Protein AF-Q9HHI6-F1 (afdb_monomer)

Radius of gyration: 22.65 Å; Cα contacts (8 Å, |Δi|>4): 141; chains: 1; bounding box: 66×73×50 Å

pLDDT: mean 82.89, std 15.68, range [44.88, 98.25]

Sequence (153 aa):
MDDLELAQGTAYSYVNRLVDAGVVDVTDDEQPRRYAAREIDLTVTTAAGDREYTITPALIDAVGRRETDADIDTYIDRHGVAGLATALTYAIARERGEVTHRLMAEDLDISPLAAEMILQALRPVVHEHYDIEEAGAGLDELDIDDGDGADDA

Structure (mmCIF, N/CA/C/O backbone):
data_AF-Q9HHI6-F1
#
_entry.id   AF-Q9HHI6-F1
#
loop_
_atom_site.group_PDB
_atom_site.id
_atom_site.type_symbol
_atom_site.label_atom_id
_atom_site.label_alt_id
_atom_site.label_comp_id
_atom_site.label_asym_id
_atom_site.label_entity_id
_atom_site.label_seq_id
_atom_site.pdbx_PDB_ins_code
_atom_site.Cartn_x
_atom_site.Cartn_y
_atom_site.Cartn_z
_atom_site.occupancy
_atom_site.B_iso_or_equiv
_atom_site.auth_seq_id
_atom_site.auth_comp_id
_atom_site.auth_asym_id
_atom_site.auth_atom_id
_atom_site.pdbx_PDB_model_num
ATOM 1 N N . MET A 1 1 ? 14.778 8.254 -20.212 1.00 59.34 1 MET A N 1
ATOM 2 C CA . MET A 1 1 ? 15.861 7.471 -19.561 1.00 59.34 1 MET A CA 1
ATOM 3 C C . MET A 1 1 ? 16.524 8.308 -18.486 1.00 59.34 1 MET A C 1
ATOM 5 O O . MET A 1 1 ? 16.771 7.766 -17.421 1.00 59.34 1 MET A O 1
ATOM 9 N N . ASP A 1 2 ? 16.754 9.600 -18.737 1.00 61.00 2 ASP A N 1
ATOM 10 C CA . ASP A 1 2 ? 17.306 10.524 -17.737 1.00 61.00 2 ASP A CA 1
ATOM 11 C C . ASP A 1 2 ? 16.384 10.730 -16.518 1.00 61.00 2 ASP A C 1
ATOM 13 O O . ASP A 1 2 ? 16.879 10.967 -15.423 1.00 61.00 2 ASP A O 1
ATOM 17 N N . ASP A 1 3 ? 15.070 10.526 -16.671 1.00 71.00 3 ASP A N 1
ATOM 18 C CA . ASP A 1 3 ? 14.089 10.667 -15.580 1.00 71.00 3 ASP A CA 1
ATOM 19 C C . ASP A 1 3 ? 14.168 9.568 -14.508 1.00 71.00 3 ASP A C 1
ATOM 21 O O . ASP A 1 3 ? 13.622 9.735 -13.426 1.00 71.00 3 ASP A O 1
ATOM 25 N N . LEU A 1 4 ? 14.815 8.429 -14.796 1.00 71.44 4 LEU A N 1
ATOM 26 C CA . LEU A 1 4 ? 14.874 7.305 -13.853 1.00 71.44 4 LEU A CA 1
ATOM 27 C C . LEU A 1 4 ? 16.003 7.430 -12.821 1.00 71.44 4 LEU A C 1
ATOM 29 O O . LEU A 1 4 ? 16.140 6.536 -11.995 1.00 71.44 4 LEU A O 1
ATOM 33 N N . GLU A 1 5 ? 16.860 8.455 -12.897 1.00 81.12 5 GLU A N 1
ATOM 34 C CA . GLU A 1 5 ? 18.076 8.571 -12.065 1.00 81.12 5 GLU A CA 1
ATOM 35 C C . GLU A 1 5 ? 18.958 7.292 -12.086 1.00 81.12 5 GLU A C 1
ATOM 37 O O . GLU A 1 5 ? 19.760 7.029 -11.190 1.00 81.12 5 GLU A O 1
ATOM 42 N N . LEU A 1 6 ? 18.837 6.476 -13.145 1.00 78.19 6 LEU A N 1
ATOM 43 C CA . LEU A 1 6 ? 19.556 5.217 -13.337 1.00 78.19 6 LEU A CA 1
ATOM 44 C C . LEU A 1 6 ? 20.608 5.358 -14.437 1.00 78.19 6 LEU A C 1
ATOM 46 O O . LEU A 1 6 ? 20.363 5.922 -15.503 1.00 78.19 6 LEU A O 1
ATOM 50 N N . ALA A 1 7 ? 21.769 4.728 -14.235 1.00 88.69 7 ALA A N 1
ATOM 51 C CA . ALA A 1 7 ? 22.734 4.559 -15.314 1.00 88.69 7 ALA A CA 1
ATOM 52 C C . ALA A 1 7 ? 22.095 3.781 -16.479 1.00 88.69 7 ALA A C 1
ATOM 54 O O . ALA A 1 7 ? 21.437 2.759 -16.274 1.00 88.69 7 ALA A O 1
ATOM 55 N N . GLN A 1 8 ? 22.342 4.221 -17.715 1.00 83.06 8 GLN A N 1
ATOM 56 C CA . GLN A 1 8 ? 21.709 3.664 -18.916 1.00 83.06 8 GLN A CA 1
ATOM 57 C C . GLN A 1 8 ? 21.853 2.134 -19.027 1.00 83.06 8 GLN A C 1
ATOM 59 O O . GLN A 1 8 ? 20.889 1.440 -19.345 1.00 83.06 8 GLN A O 1
ATOM 64 N N . GLY A 1 9 ? 23.038 1.590 -18.724 1.00 85.56 9 GLY A N 1
ATOM 65 C CA . GLY A 1 9 ? 23.272 0.141 -18.727 1.00 85.56 9 GLY A CA 1
ATOM 66 C C . GLY A 1 9 ? 22.445 -0.612 -17.676 1.00 85.56 9 GLY A C 1
ATOM 67 O O . GLY A 1 9 ? 21.969 -1.713 -17.946 1.00 85.56 9 GLY A O 1
ATOM 68 N N . THR A 1 10 ? 22.218 -0.003 -16.509 1.00 88.12 10 THR A N 1
ATOM 69 C CA . THR A 1 10 ? 21.362 -0.553 -15.447 1.00 88.12 10 THR A CA 1
ATOM 70 C C . THR A 1 10 ? 19.903 -0.566 -15.881 1.00 88.12 10 THR A C 1
ATOM 72 O O . THR A 1 10 ? 19.243 -1.593 -15.755 1.00 88.12 10 THR A O 1
ATOM 75 N N . ALA A 1 11 ? 19.422 0.530 -16.469 1.00 87.25 11 ALA A N 1
ATOM 76 C CA . ALA A 1 11 ? 18.062 0.604 -16.991 1.00 87.25 11 ALA A CA 1
ATOM 77 C C . ALA A 1 11 ? 17.815 -0.459 -18.081 1.00 87.25 11 ALA A C 1
ATOM 79 O O . ALA A 1 11 ? 16.835 -1.198 -18.007 1.00 87.25 11 ALA A O 1
ATOM 80 N N . TYR A 1 12 ? 18.749 -0.638 -19.026 1.00 87.31 12 TYR A N 1
ATOM 81 C CA . TYR A 1 12 ? 18.661 -1.721 -20.017 1.00 87.31 12 TYR A CA 1
ATOM 82 C C . TYR A 1 12 ? 18.699 -3.119 -19.387 1.00 87.31 12 TYR A C 1
ATOM 84 O O . TYR A 1 12 ? 17.984 -4.010 -19.838 1.00 87.31 12 TYR A O 1
ATOM 92 N N . SER A 1 13 ? 19.506 -3.325 -18.344 1.00 88.69 13 SER A N 1
ATOM 93 C CA . SER A 1 13 ? 19.547 -4.593 -17.607 1.00 88.69 13 SER A CA 1
ATOM 94 C C . SER A 1 13 ? 18.199 -4.911 -16.952 1.00 88.69 13 SER A C 1
ATOM 96 O O . SER A 1 13 ? 17.707 -6.033 -17.066 1.00 88.69 13 SER A O 1
ATOM 98 N N . TYR A 1 14 ? 17.560 -3.923 -16.320 1.00 89.25 14 TYR A N 1
ATOM 99 C CA . TYR A 1 14 ? 16.247 -4.094 -15.696 1.00 89.25 14 TYR A CA 1
ATOM 100 C C . TYR A 1 14 ? 15.150 -4.366 -16.722 1.00 89.25 14 TYR A C 1
ATOM 102 O O . TYR A 1 14 ? 14.390 -5.315 -16.548 1.00 89.25 14 TYR A O 1
ATOM 110 N N . VAL A 1 15 ? 15.113 -3.621 -17.829 1.00 87.69 15 VAL A N 1
ATOM 111 C CA . VAL A 1 15 ? 14.127 -3.874 -18.887 1.00 87.69 15 VAL A CA 1
ATOM 112 C C . VAL A 1 15 ? 14.346 -5.241 -19.541 1.00 87.69 15 VAL A C 1
ATOM 114 O O . VAL A 1 15 ? 13.376 -5.945 -19.795 1.00 87.69 15 VAL A O 1
ATOM 117 N N . ASN A 1 16 ? 15.589 -5.689 -19.741 1.00 87.75 16 ASN A N 1
ATOM 118 C CA . ASN A 1 16 ? 15.835 -7.039 -20.262 1.00 87.75 16 ASN A CA 1
ATOM 119 C C . ASN A 1 16 ? 15.338 -8.132 -19.304 1.00 87.75 16 ASN A C 1
ATOM 121 O O . ASN A 1 16 ? 14.793 -9.122 -19.772 1.00 87.75 16 ASN A O 1
ATOM 125 N N . ARG A 1 17 ? 15.429 -7.941 -17.979 1.00 90.25 17 ARG A N 1
ATOM 126 C CA . ARG A 1 17 ? 14.807 -8.877 -17.021 1.00 90.25 17 ARG A CA 1
ATOM 127 C C . ARG A 1 17 ? 13.288 -8.933 -17.175 1.00 90.25 17 ARG A C 1
ATOM 129 O O . ARG A 1 17 ? 12.710 -10.003 -17.026 1.00 90.25 17 ARG A O 1
ATOM 136 N N . LEU A 1 18 ? 12.648 -7.804 -17.476 1.00 87.81 18 LEU A N 1
ATOM 137 C CA . LEU A 1 18 ? 11.211 -7.752 -17.761 1.00 87.81 18 LEU A CA 1
ATOM 138 C C . LEU A 1 18 ? 10.868 -8.452 -19.089 1.00 87.81 18 LEU A C 1
ATOM 140 O O . LEU A 1 18 ? 9.850 -9.137 -19.177 1.00 87.81 18 LEU A O 1
ATOM 144 N N . VAL A 1 19 ? 11.736 -8.345 -20.097 1.00 88.44 19 VAL A N 1
ATOM 145 C CA . VAL A 1 19 ? 11.604 -9.100 -21.355 1.00 88.44 19 VAL A CA 1
ATOM 146 C C . VAL A 1 19 ? 11.748 -10.602 -21.114 1.00 88.44 19 VAL A C 1
ATOM 148 O O . VAL A 1 19 ? 10.896 -11.375 -21.546 1.00 88.44 19 VAL A O 1
ATOM 151 N N . ASP A 1 20 ? 12.767 -11.021 -20.362 1.00 89.38 20 ASP A N 1
ATOM 152 C CA . ASP A 1 20 ? 12.998 -12.428 -20.016 1.00 89.38 20 ASP A CA 1
ATOM 153 C C . ASP A 1 20 ? 11.842 -13.014 -19.187 1.00 89.38 20 ASP A C 1
ATOM 155 O O . ASP A 1 20 ? 11.483 -14.180 -19.347 1.00 89.38 20 ASP A O 1
ATOM 159 N N . ALA A 1 21 ? 11.224 -12.199 -18.326 1.00 84.19 21 ALA A N 1
ATOM 160 C CA . ALA A 1 21 ? 10.030 -12.562 -17.565 1.00 84.19 21 ALA A CA 1
ATOM 161 C C . ALA A 1 21 ? 8.744 -12.600 -18.417 1.00 84.19 21 ALA A C 1
ATOM 163 O O . ALA A 1 21 ? 7.695 -13.006 -17.922 1.00 84.19 21 ALA A O 1
ATOM 164 N N . GLY A 1 22 ? 8.803 -12.183 -19.686 1.00 82.12 22 GLY A N 1
ATOM 165 C CA . GLY A 1 22 ? 7.675 -12.190 -20.617 1.00 82.12 22 GLY A CA 1
ATOM 166 C C . GLY A 1 22 ? 6.654 -11.072 -20.399 1.00 82.12 22 GLY A C 1
ATOM 167 O O . GLY A 1 22 ? 5.604 -11.094 -21.043 1.00 82.12 22 GLY A O 1
ATOM 168 N N . VAL A 1 23 ? 6.957 -10.101 -19.533 1.00 83.25 23 VAL A N 1
ATOM 169 C CA . VAL A 1 23 ? 6.054 -8.995 -19.168 1.00 83.25 23 VAL A CA 1
ATOM 170 C C . VAL A 1 23 ? 6.232 -7.758 -20.057 1.00 83.25 23 VAL A C 1
ATOM 172 O O . VAL A 1 23 ? 5.387 -6.867 -20.067 1.00 83.25 23 VAL A O 1
ATOM 175 N N . VAL A 1 24 ? 7.316 -7.705 -20.834 1.00 87.81 24 VAL A N 1
ATOM 176 C CA . VAL A 1 24 ? 7.614 -6.645 -21.805 1.00 87.81 24 VAL A CA 1
ATOM 177 C C . VAL A 1 24 ? 8.083 -7.271 -23.118 1.00 87.81 24 VAL A C 1
ATOM 179 O O . VAL A 1 24 ? 8.849 -8.228 -23.117 1.00 87.81 24 VAL A O 1
ATOM 182 N N . ASP A 1 25 ? 7.657 -6.702 -24.240 1.00 88.88 25 ASP A N 1
ATOM 183 C CA . ASP A 1 25 ? 8.142 -7.019 -25.580 1.00 88.88 25 ASP A CA 1
ATOM 184 C C . ASP A 1 25 ? 9.105 -5.959 -26.100 1.00 88.88 25 ASP A C 1
ATOM 186 O O . ASP A 1 25 ? 8.937 -4.768 -25.844 1.00 88.88 25 ASP A O 1
ATOM 190 N N . VAL A 1 26 ? 10.082 -6.390 -26.899 1.00 90.25 26 VAL A N 1
ATOM 191 C CA . VAL A 1 26 ? 10.894 -5.489 -27.723 1.00 90.25 26 VAL A CA 1
ATOM 192 C C . VAL A 1 26 ? 10.139 -5.239 -29.023 1.00 90.25 26 VAL A C 1
ATOM 194 O O . VAL A 1 26 ? 9.906 -6.170 -29.791 1.00 90.25 26 VAL A O 1
ATOM 197 N N . THR A 1 27 ? 9.738 -3.992 -29.260 1.00 89.81 27 THR A N 1
ATOM 198 C CA . THR A 1 27 ? 9.038 -3.588 -30.490 1.00 89.81 27 THR A CA 1
ATOM 199 C C . THR A 1 27 ? 9.983 -3.027 -31.544 1.00 89.81 27 THR A C 1
ATOM 201 O O . THR A 1 27 ? 9.642 -3.035 -32.724 1.00 89.81 27 THR A O 1
ATOM 204 N N . ASP A 1 28 ? 11.158 -2.560 -31.119 1.00 87.44 28 ASP A N 1
ATOM 205 C CA . ASP A 1 28 ? 12.227 -2.068 -31.983 1.00 87.44 28 ASP A CA 1
ATOM 206 C C . ASP A 1 28 ? 13.585 -2.328 -31.315 1.00 87.44 28 ASP A C 1
ATOM 208 O O . ASP A 1 28 ? 13.840 -1.868 -30.195 1.00 87.44 28 ASP A O 1
ATOM 212 N N . ASP A 1 29 ? 14.435 -3.110 -31.973 1.00 83.62 29 ASP A N 1
ATOM 213 C CA . ASP A 1 29 ? 15.761 -3.489 -31.497 1.00 83.62 29 ASP A CA 1
ATOM 214 C C . ASP A 1 29 ? 16.887 -2.535 -31.946 1.00 83.62 29 ASP A C 1
ATOM 216 O O . ASP A 1 29 ? 18.008 -2.642 -31.422 1.00 83.62 29 ASP A O 1
ATOM 220 N N . GLU A 1 30 ? 16.598 -1.548 -32.810 1.00 86.31 30 GLU A N 1
ATOM 221 C CA . GLU A 1 30 ? 17.526 -0.457 -33.131 1.00 86.31 30 GLU A CA 1
ATOM 222 C C . GLU A 1 30 ? 17.663 0.527 -31.962 1.00 86.31 30 GLU A C 1
ATOM 224 O O . GLU A 1 30 ? 16.734 0.772 -31.197 1.00 86.31 30 GLU A O 1
ATOM 229 N N . GLN A 1 31 ? 18.858 1.099 -31.777 1.00 78.00 31 GLN A N 1
ATOM 230 C CA . GLN A 1 31 ? 19.086 2.044 -30.683 1.00 78.00 31 GLN A CA 1
ATOM 231 C C . GLN A 1 31 ? 18.555 3.446 -31.024 1.00 78.00 31 GLN A C 1
ATOM 233 O O . GLN A 1 31 ? 18.912 3.982 -32.075 1.00 78.00 31 GLN A O 1
ATOM 238 N N . PRO A 1 32 ? 17.817 4.099 -30.103 1.00 81.25 32 PRO A N 1
ATOM 239 C CA . PRO A 1 32 ? 17.380 3.598 -28.793 1.00 81.25 32 PRO A CA 1
ATOM 240 C C . PRO A 1 32 ? 16.213 2.602 -28.904 1.00 81.25 32 PRO A C 1
ATOM 242 O O . PRO A 1 32 ? 15.213 2.896 -29.557 1.00 81.25 32 PRO A O 1
ATOM 245 N N . ARG A 1 33 ? 16.333 1.458 -28.211 1.00 85.44 33 ARG A N 1
ATOM 246 C CA . ARG A 1 33 ? 15.348 0.367 -28.296 1.00 85.44 33 ARG A CA 1
ATOM 247 C C . ARG A 1 33 ? 13.980 0.812 -27.806 1.00 85.44 33 ARG A C 1
ATOM 249 O O . ARG A 1 33 ? 13.884 1.602 -26.861 1.00 85.44 33 ARG A O 1
ATOM 256 N N . ARG A 1 34 ? 12.931 0.237 -28.390 1.00 88.19 34 ARG A N 1
ATOM 257 C CA . ARG A 1 34 ? 11.547 0.450 -27.959 1.00 88.19 34 ARG A CA 1
ATOM 258 C C . ARG A 1 34 ? 10.960 -0.816 -27.370 1.00 88.19 34 ARG A C 1
ATOM 260 O O . ARG A 1 34 ? 11.218 -1.928 -27.830 1.00 88.19 34 ARG A O 1
ATOM 267 N N . TYR A 1 35 ? 10.151 -0.603 -26.342 1.00 88.25 35 TYR A N 1
ATOM 268 C CA . TYR A 1 35 ? 9.555 -1.650 -25.537 1.00 88.25 35 TYR A CA 1
ATOM 269 C C . TYR A 1 35 ? 8.052 -1.409 -25.404 1.00 88.25 35 TYR A C 1
ATOM 271 O O . TYR A 1 35 ? 7.623 -0.260 -25.297 1.00 88.25 35 TYR A O 1
ATOM 279 N N . ALA A 1 36 ? 7.266 -2.481 -25.396 1.00 87.44 36 ALA A N 1
ATOM 280 C CA . ALA A 1 36 ? 5.842 -2.449 -25.084 1.00 87.44 36 ALA A CA 1
ATOM 281 C C . ALA A 1 36 ? 5.566 -3.364 -23.890 1.00 87.44 36 ALA A C 1
ATOM 283 O O . ALA A 1 36 ? 5.936 -4.535 -23.909 1.00 87.44 36 ALA A O 1
ATOM 284 N N . ALA A 1 37 ? 4.932 -2.837 -22.846 1.00 84.56 37 ALA A N 1
ATOM 285 C CA . ALA A 1 37 ? 4.476 -3.658 -21.732 1.00 84.56 37 ALA A CA 1
ATOM 286 C C . ALA A 1 37 ? 3.301 -4.539 -22.173 1.00 84.56 37 ALA A C 1
ATOM 288 O O . ALA A 1 37 ? 2.452 -4.103 -22.953 1.00 84.56 37 ALA A O 1
ATOM 289 N N . ARG A 1 38 ? 3.254 -5.770 -21.665 1.00 77.56 38 ARG A N 1
ATOM 290 C CA . ARG A 1 38 ? 2.078 -6.631 -21.777 1.00 77.56 38 ARG A CA 1
ATOM 291 C C . ARG A 1 38 ? 1.184 -6.431 -20.565 1.00 77.56 38 ARG A C 1
ATOM 293 O O . ARG A 1 38 ? 1.682 -6.314 -19.447 1.00 77.56 38 ARG A O 1
ATOM 300 N N . GLU A 1 39 ? -0.125 -6.456 -20.784 1.00 67.50 39 GLU A N 1
ATOM 301 C CA . GLU A 1 39 ? -1.070 -6.621 -19.684 1.00 67.50 39 GLU A CA 1
ATOM 302 C C . GLU A 1 39 ? -0.870 -8.015 -19.082 1.00 67.50 39 GLU A C 1
ATOM 304 O O . GLU A 1 39 ? -0.914 -9.027 -19.788 1.00 67.50 39 GLU A O 1
ATOM 309 N N . ILE A 1 40 ? -0.582 -8.054 -17.784 1.00 64.38 40 ILE A N 1
ATOM 310 C CA . ILE A 1 40 ? -0.441 -9.283 -17.012 1.00 64.38 40 ILE A CA 1
ATOM 311 C C . ILE A 1 40 ? -1.348 -9.189 -15.791 1.00 64.38 40 ILE A C 1
ATOM 313 O O . ILE A 1 40 ? -1.259 -8.243 -15.010 1.00 64.38 40 ILE A O 1
ATOM 317 N N . ASP A 1 41 ? -2.191 -10.198 -15.615 1.00 65.56 41 ASP A N 1
ATOM 318 C CA . ASP A 1 41 ? -2.946 -10.393 -14.385 1.00 65.56 41 ASP A CA 1
ATOM 319 C C . ASP A 1 41 ? -2.141 -11.327 -13.484 1.00 65.56 41 ASP A C 1
ATOM 321 O O . ASP A 1 41 ? -2.086 -12.542 -13.681 1.00 65.56 41 ASP A O 1
ATOM 325 N N . LEU A 1 42 ? -1.452 -10.746 -12.509 1.00 66.88 42 LEU A N 1
ATOM 326 C CA . LEU A 1 42 ? -0.738 -11.492 -11.480 1.00 66.88 42 LEU A CA 1
ATOM 327 C C . LEU A 1 42 ? -1.625 -11.573 -10.242 1.00 66.88 42 LEU A C 1
ATOM 329 O O . LEU A 1 42 ? -2.055 -10.538 -9.736 1.00 66.88 42 LEU A O 1
ATOM 333 N N . THR A 1 43 ? -1.861 -12.775 -9.719 1.00 66.62 43 THR A N 1
ATOM 334 C CA . THR A 1 43 ? -2.526 -12.949 -8.425 1.00 66.62 43 THR A CA 1
ATOM 335 C C . THR A 1 43 ? -1.586 -13.544 -7.382 1.00 66.62 43 THR A C 1
ATOM 337 O O . THR A 1 43 ? -0.747 -14.398 -7.671 1.00 66.62 43 THR A O 1
ATOM 340 N N . VAL A 1 44 ? -1.696 -13.055 -6.147 1.00 64.38 44 VAL A N 1
ATOM 341 C CA . VAL A 1 44 ? -0.998 -13.585 -4.972 1.00 64.38 44 VAL A CA 1
ATOM 342 C C . VAL A 1 44 ? -2.043 -14.120 -4.018 1.00 64.38 44 VAL A C 1
ATOM 344 O O . VAL A 1 44 ? -2.913 -13.386 -3.552 1.00 64.38 44 VAL A O 1
ATOM 347 N N . THR A 1 45 ? -1.935 -15.401 -3.696 1.00 62.44 45 THR A N 1
ATOM 348 C CA . THR A 1 45 ? -2.726 -16.013 -2.633 1.00 62.44 45 THR A CA 1
ATOM 349 C C . THR A 1 45 ? -1.958 -15.929 -1.318 1.00 62.44 45 THR A C 1
ATOM 351 O O . THR A 1 45 ? -0.748 -16.167 -1.277 1.00 62.44 45 THR A O 1
ATOM 354 N N . THR A 1 46 ? -2.645 -15.602 -0.225 1.00 64.25 46 THR A N 1
ATOM 355 C CA . THR A 1 46 ? -2.065 -15.714 1.120 1.00 64.25 46 THR A CA 1
ATOM 356 C C . THR A 1 46 ? -1.600 -17.149 1.378 1.00 64.25 46 THR A C 1
ATOM 358 O O . THR A 1 46 ? -2.157 -18.107 0.842 1.00 64.25 46 THR A O 1
ATOM 361 N N . ALA A 1 47 ? -0.607 -17.331 2.252 1.00 60.16 47 ALA A N 1
ATOM 362 C CA . ALA A 1 47 ? -0.140 -18.670 2.630 1.00 60.16 47 ALA A CA 1
ATOM 363 C C . ALA A 1 47 ? -1.253 -19.548 3.243 1.00 60.16 47 ALA A C 1
ATOM 365 O O . ALA A 1 47 ? -1.170 -20.773 3.195 1.00 60.16 47 ALA A O 1
ATOM 366 N N . ALA A 1 48 ? -2.294 -18.922 3.804 1.00 61.19 48 ALA A N 1
ATOM 367 C CA . ALA A 1 48 ? -3.477 -19.593 4.332 1.00 61.19 48 ALA A CA 1
ATOM 368 C C . ALA A 1 48 ? -4.531 -19.930 3.255 1.00 61.19 48 ALA A C 1
ATOM 370 O O . ALA A 1 48 ? -5.480 -20.651 3.551 1.00 61.19 48 ALA A O 1
ATOM 371 N N . GLY A 1 49 ? -4.372 -19.448 2.016 1.00 61.62 49 GLY A N 1
ATOM 372 C CA . GLY A 1 49 ? -5.284 -19.721 0.902 1.00 61.62 49 GLY A CA 1
ATOM 373 C C . GLY A 1 49 ? -6.628 -18.993 0.986 1.00 61.62 49 GLY A C 1
ATOM 374 O O . GLY A 1 49 ? -7.516 -19.261 0.184 1.00 61.62 49 GLY A O 1
ATOM 375 N N . ASP A 1 50 ? -6.806 -18.113 1.968 1.00 66.94 50 ASP A N 1
ATOM 376 C CA . ASP A 1 50 ? -8.091 -17.506 2.307 1.00 66.94 50 ASP A CA 1
ATOM 377 C C . ASP A 1 50 ? -8.382 -16.220 1.527 1.00 66.94 50 ASP A C 1
ATOM 379 O O . ASP A 1 50 ? -9.540 -15.808 1.444 1.00 66.94 50 ASP A O 1
ATOM 383 N N . ARG A 1 51 ? -7.353 -15.585 0.948 1.00 64.94 51 ARG A N 1
ATOM 384 C CA . ARG A 1 51 ? -7.498 -14.365 0.144 1.00 64.94 51 ARG A CA 1
ATOM 385 C C . ARG A 1 51 ? -6.578 -14.386 -1.067 1.00 64.94 51 ARG A C 1
ATOM 387 O O . ARG A 1 51 ? -5.389 -14.688 -0.958 1.00 64.94 51 ARG A O 1
ATOM 394 N N . GLU A 1 52 ? -7.152 -14.040 -2.211 1.00 70.75 52 GLU A N 1
ATOM 395 C CA . GLU A 1 52 ? -6.449 -13.797 -3.465 1.00 70.75 52 GLU A CA 1
ATOM 396 C C . GLU A 1 52 ? -6.423 -12.290 -3.725 1.00 70.75 52 GLU A C 1
ATOM 398 O O . GLU A 1 52 ? -7.447 -11.618 -3.605 1.00 70.75 52 GLU A O 1
ATOM 403 N N . TYR A 1 53 ? -5.248 -11.765 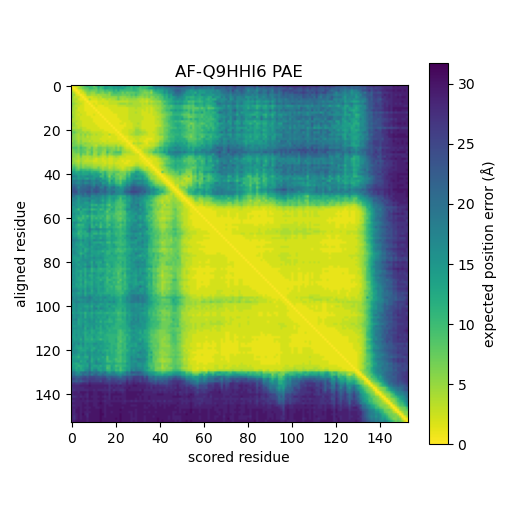-4.061 1.00 70.50 53 TYR A N 1
ATOM 404 C CA . TYR A 1 53 ? -5.056 -10.360 -4.398 1.00 70.50 53 TYR A CA 1
ATOM 405 C C . TYR A 1 53 ? -4.488 -10.235 -5.797 1.00 70.50 53 TYR A C 1
ATOM 407 O O . TYR A 1 53 ? -3.546 -10.942 -6.146 1.00 70.50 53 TYR A O 1
ATOM 415 N N . THR A 1 54 ? -5.002 -9.286 -6.567 1.00 79.00 54 THR A N 1
ATOM 416 C CA . THR A 1 54 ? -4.392 -8.878 -7.831 1.00 79.00 54 THR A CA 1
ATOM 417 C C . THR A 1 54 ? -3.195 -7.973 -7.545 1.00 79.00 54 THR A C 1
ATOM 419 O O . THR A 1 54 ? -3.304 -7.006 -6.789 1.00 79.00 54 THR A O 1
ATOM 422 N N . ILE A 1 55 ? -2.045 -8.271 -8.148 1.00 82.88 55 ILE A N 1
ATOM 423 C CA . ILE A 1 55 ? -0.880 -7.389 -8.131 1.00 82.88 55 ILE A CA 1
ATOM 424 C C . ILE A 1 55 ? -1.142 -6.254 -9.117 1.00 82.88 55 ILE A C 1
ATOM 426 O O . ILE A 1 55 ? -0.996 -6.416 -10.326 1.00 82.88 55 ILE A O 1
ATOM 430 N N . THR A 1 56 ? -1.532 -5.100 -8.590 1.00 86.50 56 THR A N 1
ATOM 431 C CA . THR A 1 56 ? -1.716 -3.873 -9.371 1.00 86.50 56 THR A CA 1
ATOM 432 C C . THR A 1 56 ? -0.423 -3.048 -9.404 1.00 86.50 56 THR A C 1
ATOM 434 O O . THR A 1 56 ? 0.406 -3.182 -8.497 1.00 86.50 56 THR A O 1
ATOM 437 N N . PRO A 1 57 ? -0.237 -2.148 -10.389 1.00 88.38 57 PRO A N 1
ATOM 438 C CA . PRO A 1 57 ? 0.865 -1.182 -10.377 1.00 88.38 57 PRO A CA 1
ATOM 439 C C . PRO A 1 57 ? 0.948 -0.379 -9.071 1.00 88.38 57 PRO A C 1
ATOM 441 O O . PRO A 1 57 ? 2.038 -0.211 -8.533 1.00 88.38 57 PRO A O 1
ATOM 444 N N . ALA A 1 58 ? -0.201 0.007 -8.505 1.00 91.62 58 ALA A N 1
ATOM 445 C CA . ALA A 1 58 ? -0.279 0.677 -7.209 1.00 91.62 58 ALA A CA 1
ATOM 446 C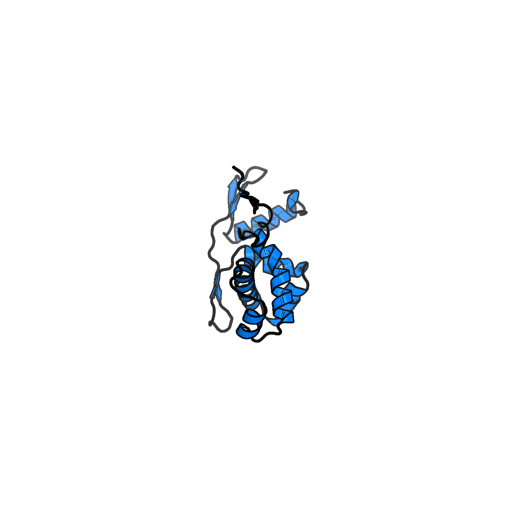 C . ALA A 1 58 ? 0.270 -0.189 -6.060 1.00 91.62 58 ALA A C 1
ATOM 448 O O . ALA A 1 58 ? 0.959 0.314 -5.179 1.00 91.62 58 ALA A O 1
ATOM 449 N N . LEU A 1 59 ? 0.007 -1.503 -6.064 1.00 91.88 59 LEU A N 1
ATOM 450 C CA . LEU A 1 59 ? 0.576 -2.407 -5.061 1.00 91.88 59 LEU A CA 1
ATOM 451 C C . LEU A 1 59 ? 2.091 -2.572 -5.239 1.00 91.88 59 LEU A C 1
ATOM 453 O O . LEU A 1 59 ? 2.813 -2.634 -4.248 1.00 91.88 59 LEU A O 1
ATOM 457 N N . ILE A 1 60 ? 2.582 -2.630 -6.481 1.00 91.44 60 ILE A N 1
ATOM 458 C CA . ILE A 1 60 ? 4.024 -2.698 -6.768 1.00 91.44 60 ILE A CA 1
ATOM 459 C C . ILE A 1 60 ? 4.725 -1.436 -6.263 1.00 91.44 60 ILE A C 1
ATOM 461 O O . ILE A 1 60 ? 5.743 -1.544 -5.582 1.00 91.44 60 ILE A O 1
ATOM 465 N N . ASP A 1 61 ? 4.168 -0.263 -6.558 1.00 94.38 61 ASP A N 1
ATOM 466 C CA . ASP A 1 61 ? 4.675 1.021 -6.076 1.00 94.38 61 ASP A CA 1
ATOM 467 C C . ASP A 1 61 ? 4.665 1.081 -4.540 1.00 94.38 61 ASP A C 1
ATOM 469 O O . ASP A 1 61 ? 5.706 1.304 -3.922 1.00 94.38 61 ASP A O 1
ATOM 473 N N . ALA A 1 62 ? 3.538 0.740 -3.904 1.00 96.19 62 ALA A N 1
ATOM 474 C CA . ALA A 1 62 ? 3.440 0.673 -2.447 1.00 96.19 62 ALA A CA 1
ATOM 475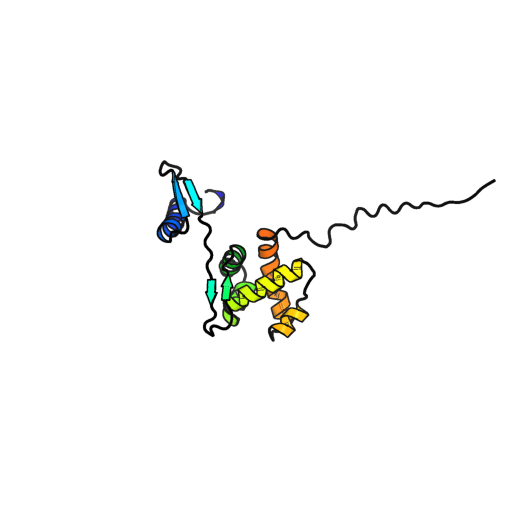 C C . ALA A 1 62 ? 4.507 -0.243 -1.824 1.00 96.19 62 ALA A C 1
ATOM 477 O O . ALA A 1 62 ? 5.133 0.130 -0.838 1.00 96.19 62 ALA A O 1
ATOM 478 N N . VAL A 1 63 ? 4.756 -1.426 -2.399 1.00 95.25 63 VAL A N 1
ATOM 479 C CA . VAL A 1 63 ? 5.818 -2.329 -1.920 1.00 95.25 63 VAL A CA 1
ATOM 480 C C . VAL A 1 63 ? 7.206 -1.727 -2.144 1.00 95.25 63 VAL A C 1
ATOM 482 O O . VAL A 1 63 ? 8.063 -1.858 -1.274 1.00 95.25 63 VAL A O 1
ATOM 485 N N . GLY A 1 64 ? 7.442 -1.072 -3.283 1.00 93.38 64 GLY A N 1
ATOM 486 C CA . GLY A 1 64 ? 8.720 -0.435 -3.609 1.00 93.38 64 GLY A CA 1
ATOM 487 C C . GLY A 1 64 ? 9.086 0.704 -2.657 1.00 93.38 64 GLY A C 1
ATOM 488 O O . GLY A 1 64 ? 10.253 0.850 -2.291 1.00 93.38 64 GLY A O 1
ATOM 489 N N . ARG A 1 65 ? 8.088 1.452 -2.174 1.00 97.00 65 ARG A N 1
ATOM 490 C CA . ARG A 1 65 ? 8.282 2.565 -1.231 1.00 97.00 65 ARG A CA 1
ATOM 491 C C . ARG A 1 65 ? 8.818 2.153 0.131 1.00 97.00 65 ARG A C 1
ATOM 493 O O . ARG A 1 65 ? 9.265 3.029 0.860 1.00 97.00 65 ARG A O 1
ATOM 500 N N . ARG A 1 66 ? 8.877 0.859 0.459 1.00 96.31 66 ARG A N 1
ATOM 501 C CA . ARG A 1 66 ? 9.540 0.380 1.684 1.00 96.31 66 ARG A CA 1
ATOM 502 C C . ARG A 1 66 ? 10.991 0.862 1.830 1.00 96.31 66 ARG A C 1
ATOM 504 O O . ARG A 1 66 ? 11.483 0.996 2.938 1.00 96.31 66 ARG A O 1
ATOM 511 N N . GLU A 1 67 ? 11.679 1.131 0.718 1.00 93.00 67 GLU A N 1
ATOM 512 C CA . GLU A 1 67 ? 13.062 1.630 0.732 1.00 93.00 67 GLU A CA 1
ATOM 513 C C . GLU A 1 67 ? 13.153 3.106 1.167 1.00 93.00 67 GLU A C 1
ATOM 515 O O . GLU A 1 67 ? 14.225 3.585 1.535 1.00 93.00 67 GLU A O 1
ATOM 520 N N . THR A 1 68 ? 12.039 3.841 1.119 1.00 94.31 68 THR A N 1
ATOM 521 C CA . THR A 1 68 ? 11.981 5.296 1.342 1.00 94.31 68 THR A CA 1
ATOM 522 C C . THR A 1 68 ? 10.970 5.728 2.406 1.00 94.31 68 THR A C 1
ATOM 524 O O . THR A 1 68 ? 11.049 6.856 2.887 1.00 94.31 68 THR A O 1
ATOM 527 N N . ASP A 1 69 ? 10.035 4.856 2.783 1.00 97.00 69 ASP A N 1
ATOM 528 C CA . ASP A 1 69 ? 8.953 5.110 3.732 1.00 97.00 69 ASP A CA 1
ATOM 529 C C . ASP A 1 69 ? 8.977 4.060 4.855 1.00 97.00 69 ASP A C 1
ATOM 531 O O . ASP A 1 69 ? 8.704 2.872 4.652 1.00 97.00 69 ASP A O 1
ATOM 535 N N . ALA A 1 70 ? 9.329 4.514 6.061 1.00 97.19 70 ALA A N 1
ATOM 536 C CA . ALA A 1 70 ? 9.499 3.651 7.227 1.00 97.19 70 ALA A CA 1
ATOM 537 C C . ALA A 1 70 ? 8.172 3.110 7.785 1.00 97.19 70 ALA A C 1
ATOM 539 O O . ALA A 1 70 ? 8.172 2.054 8.427 1.00 97.19 70 ALA A O 1
ATOM 540 N N . ASP A 1 71 ? 7.054 3.804 7.558 1.00 97.88 71 ASP A N 1
ATOM 541 C CA . ASP A 1 71 ? 5.739 3.348 8.006 1.00 97.88 71 ASP A CA 1
ATOM 542 C C . ASP A 1 71 ? 5.265 2.186 7.126 1.00 97.88 71 ASP A C 1
ATOM 544 O O . ASP A 1 71 ? 4.783 1.177 7.649 1.00 97.88 71 ASP A O 1
ATOM 548 N N . ILE A 1 72 ? 5.495 2.273 5.810 1.00 97.81 72 ILE A N 1
ATOM 549 C CA . ILE A 1 72 ? 5.270 1.165 4.871 1.00 97.81 72 ILE A CA 1
ATOM 550 C C . ILE A 1 72 ? 6.163 -0.028 5.213 1.00 97.81 72 ILE A C 1
ATOM 552 O O . ILE A 1 72 ? 5.654 -1.144 5.330 1.00 97.81 72 ILE A O 1
ATOM 556 N N . ASP A 1 73 ? 7.468 0.184 5.407 1.00 97.88 73 ASP A N 1
ATOM 557 C CA . ASP A 1 73 ? 8.398 -0.906 5.731 1.00 97.88 73 ASP A CA 1
ATOM 558 C C . ASP A 1 73 ? 7.992 -1.619 7.031 1.00 97.88 73 ASP A C 1
ATOM 560 O O . ASP A 1 73 ? 7.807 -2.838 7.056 1.00 97.88 73 ASP A O 1
ATOM 564 N N . THR A 1 74 ? 7.699 -0.847 8.083 1.00 97.25 74 THR A N 1
ATOM 565 C CA . THR A 1 74 ? 7.231 -1.383 9.370 1.00 97.25 74 THR A CA 1
ATOM 566 C C . THR A 1 74 ? 5.910 -2.145 9.233 1.00 97.25 74 THR A C 1
ATOM 568 O O . THR A 1 74 ? 5.703 -3.172 9.893 1.00 97.25 74 THR A O 1
ATOM 571 N N . TYR A 1 75 ? 4.985 -1.653 8.406 1.00 96.88 75 TYR A N 1
ATOM 572 C CA . TYR A 1 75 ? 3.699 -2.308 8.195 1.00 96.88 75 TYR A CA 1
ATOM 573 C C . TYR 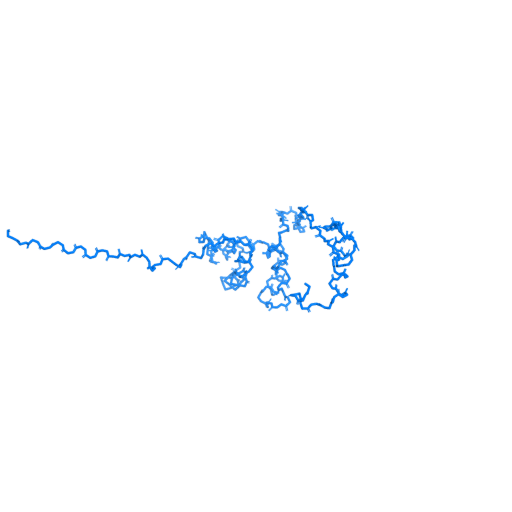A 1 75 ? 3.855 -3.626 7.432 1.00 96.88 75 TYR A C 1
ATOM 575 O O . TYR A 1 75 ? 3.252 -4.626 7.828 1.00 96.88 75 TYR A O 1
ATOM 583 N N . ILE A 1 76 ? 4.699 -3.665 6.393 1.00 95.56 76 ILE A N 1
ATOM 584 C CA . ILE A 1 76 ? 5.028 -4.892 5.652 1.00 95.56 76 ILE A CA 1
ATOM 585 C C . ILE A 1 76 ? 5.694 -5.914 6.574 1.00 95.56 76 ILE A C 1
ATOM 587 O O . ILE A 1 76 ? 5.317 -7.083 6.545 1.00 95.56 76 ILE A O 1
ATOM 591 N N . ASP A 1 77 ? 6.628 -5.503 7.428 1.00 95.50 77 ASP A N 1
ATOM 592 C CA . ASP A 1 77 ? 7.299 -6.421 8.353 1.00 95.50 77 ASP A CA 1
ATOM 593 C C . ASP A 1 77 ? 6.324 -7.075 9.343 1.00 95.50 77 ASP A C 1
ATOM 595 O O . ASP A 1 77 ? 6.487 -8.238 9.721 1.00 95.50 77 ASP A O 1
ATOM 599 N N . ARG A 1 78 ? 5.277 -6.349 9.752 1.00 94.75 78 ARG A N 1
ATOM 600 C CA . ARG A 1 78 ? 4.275 -6.853 10.699 1.00 94.75 78 ARG A CA 1
ATOM 601 C C . ARG A 1 78 ? 3.140 -7.633 10.038 1.00 94.75 78 ARG A C 1
ATOM 603 O O . ARG A 1 78 ? 2.679 -8.620 10.607 1.00 94.75 78 ARG A O 1
ATOM 610 N N . HIS A 1 79 ? 2.659 -7.170 8.889 1.00 91.75 79 HIS A N 1
ATOM 611 C CA . HIS A 1 79 ? 1.418 -7.644 8.266 1.00 91.75 79 HIS A CA 1
ATOM 612 C C . HIS A 1 79 ? 1.635 -8.320 6.902 1.00 91.75 79 HIS A C 1
ATOM 614 O O . HIS A 1 79 ? 0.702 -8.882 6.326 1.00 91.75 79 HIS A O 1
ATOM 620 N N . GLY A 1 80 ? 2.864 -8.308 6.387 1.00 91.19 80 GLY A N 1
ATOM 621 C CA . GLY A 1 80 ? 3.227 -8.830 5.075 1.00 91.19 80 GLY A CA 1
ATOM 622 C C . GLY A 1 80 ? 2.661 -8.009 3.914 1.00 91.19 80 GLY A C 1
ATOM 623 O O . GLY A 1 80 ? 1.857 -7.091 4.078 1.00 91.19 80 GLY A O 1
ATOM 624 N N . VAL A 1 81 ? 3.040 -8.397 2.694 1.00 91.38 81 VAL A N 1
ATOM 625 C CA . VAL A 1 81 ? 2.551 -7.759 1.457 1.00 91.38 81 VAL A CA 1
ATOM 626 C C . VAL A 1 81 ? 1.039 -7.949 1.275 1.00 91.38 81 VAL A C 1
ATOM 628 O O . VAL A 1 81 ? 0.362 -7.053 0.786 1.00 91.38 81 VAL A O 1
ATOM 631 N N . ALA A 1 82 ? 0.478 -9.077 1.721 1.00 87.38 82 ALA A N 1
ATOM 632 C CA . ALA A 1 82 ? -0.970 -9.296 1.699 1.00 87.38 82 ALA A CA 1
ATOM 633 C C . ALA A 1 82 ? -1.726 -8.330 2.633 1.00 87.38 82 ALA A C 1
ATOM 635 O O . ALA A 1 82 ? -2.802 -7.837 2.287 1.00 87.38 82 ALA A O 1
ATOM 636 N N . GLY A 1 83 ? -1.149 -8.024 3.800 1.00 91.38 83 GLY A N 1
ATOM 637 C CA . GLY A 1 83 ? -1.664 -6.987 4.689 1.00 91.38 83 GLY A CA 1
ATOM 638 C C . GLY A 1 83 ? -1.595 -5.609 4.038 1.00 91.38 83 GLY A C 1
ATOM 639 O O . GLY A 1 83 ? -2.577 -4.873 4.072 1.00 91.38 83 GLY A O 1
ATOM 640 N N . LEU A 1 84 ? -0.483 -5.290 3.367 1.00 94.62 84 LEU A N 1
ATOM 641 C CA . LEU A 1 84 ? -0.340 -4.039 2.617 1.00 94.62 84 LEU A CA 1
ATOM 642 C C . LEU A 1 84 ? -1.371 -3.917 1.484 1.00 94.62 84 LEU A C 1
ATOM 644 O O . LEU A 1 84 ? -1.966 -2.859 1.319 1.00 94.62 84 LEU A O 1
ATOM 648 N N . ALA A 1 85 ? -1.643 -4.997 0.746 1.00 92.81 85 ALA A N 1
ATOM 649 C CA . ALA A 1 85 ? -2.680 -5.016 -0.289 1.00 92.81 85 ALA A CA 1
ATOM 650 C C . ALA A 1 85 ? -4.075 -4.718 0.288 1.00 92.81 85 ALA A C 1
ATOM 652 O O . ALA A 1 85 ? -4.861 -3.967 -0.298 1.00 92.81 85 ALA A O 1
ATOM 653 N N . THR A 1 86 ? -4.363 -5.250 1.480 1.00 92.94 86 THR A N 1
ATOM 654 C CA . THR A 1 86 ? -5.594 -4.925 2.212 1.00 92.94 86 THR A CA 1
ATOM 655 C C . THR A 1 86 ? -5.609 -3.451 2.625 1.00 92.94 86 THR A C 1
ATOM 657 O O . THR A 1 86 ? -6.591 -2.758 2.373 1.00 92.94 86 THR A O 1
ATOM 660 N N . ALA A 1 87 ? -4.516 -2.936 3.194 1.00 95.62 87 ALA A N 1
ATOM 661 C CA . ALA A 1 87 ? -4.397 -1.530 3.583 1.00 95.62 87 ALA A CA 1
ATOM 662 C C . ALA A 1 87 ? -4.557 -0.572 2.393 1.00 95.62 87 ALA A C 1
ATOM 664 O O . ALA A 1 87 ? -5.239 0.441 2.519 1.00 95.62 87 ALA A O 1
ATOM 665 N N . LEU A 1 88 ? -4.014 -0.919 1.222 1.00 95.56 88 LEU A N 1
ATOM 666 C CA . LEU A 1 88 ? -4.185 -0.154 -0.014 1.00 95.56 88 LEU A CA 1
ATOM 667 C C . LEU A 1 88 ? -5.651 -0.107 -0.460 1.00 95.56 88 LEU A C 1
ATOM 669 O O . LEU A 1 88 ? -6.122 0.938 -0.897 1.00 95.56 88 LEU A O 1
ATOM 673 N N . THR A 1 89 ? -6.400 -1.197 -0.277 1.00 93.38 89 THR A N 1
ATOM 674 C CA . THR A 1 89 ? -7.850 -1.213 -0.535 1.00 93.38 89 THR A CA 1
ATOM 675 C C . THR A 1 89 ? -8.584 -0.216 0.371 1.00 93.38 89 THR A C 1
ATOM 677 O O . THR A 1 89 ? -9.411 0.559 -0.110 1.00 93.38 89 THR A O 1
ATOM 680 N N . TYR A 1 90 ? -8.239 -0.170 1.663 1.00 96.12 90 TYR A N 1
ATOM 681 C CA . TYR A 1 90 ? -8.783 0.834 2.586 1.00 96.12 90 TYR A CA 1
ATOM 682 C C . TYR A 1 90 ? -8.323 2.257 2.256 1.00 96.12 90 TYR A C 1
ATOM 684 O O . TYR A 1 90 ? -9.106 3.187 2.423 1.00 96.12 90 TYR A O 1
ATOM 692 N N . ALA A 1 91 ? -7.090 2.447 1.780 1.00 96.56 91 ALA A N 1
ATOM 693 C CA . ALA A 1 91 ? -6.577 3.757 1.388 1.00 96.56 91 ALA A CA 1
ATOM 694 C C . ALA A 1 91 ? -7.372 4.337 0.211 1.00 96.56 91 ALA A C 1
ATOM 696 O O . ALA A 1 91 ? -7.824 5.475 0.285 1.00 96.56 91 ALA A O 1
ATOM 697 N N . ILE A 1 92 ? -7.646 3.531 -0.819 1.00 94.94 92 ILE A N 1
ATOM 698 C CA . ILE A 1 92 ? -8.483 3.941 -1.959 1.00 94.94 92 ILE A CA 1
ATOM 699 C C . ILE A 1 92 ? -9.888 4.332 -1.486 1.00 94.94 92 ILE A C 1
ATOM 701 O O . ILE A 1 92 ? -10.389 5.398 -1.838 1.00 94.94 92 ILE A O 1
ATOM 705 N N . ALA A 1 93 ? -10.518 3.488 -0.665 1.00 94.25 93 ALA A N 1
ATOM 706 C CA . ALA A 1 93 ? -11.846 3.766 -0.124 1.00 94.25 93 ALA A CA 1
ATOM 707 C C . ALA A 1 93 ? -11.848 5.024 0.769 1.00 94.25 93 ALA A C 1
ATOM 709 O O . ALA A 1 93 ? -12.810 5.790 0.779 1.00 94.25 93 ALA A O 1
ATOM 710 N N . ARG A 1 94 ? -10.761 5.277 1.508 1.00 94.12 94 ARG A N 1
ATOM 711 C CA . ARG A 1 94 ? -10.629 6.458 2.366 1.00 94.12 94 ARG A CA 1
ATOM 712 C C . ARG A 1 94 ? -10.526 7.738 1.556 1.00 94.12 94 ARG A C 1
ATOM 714 O O . ARG A 1 94 ? -11.218 8.695 1.889 1.00 94.12 94 ARG A O 1
ATOM 721 N N . GLU A 1 95 ? -9.701 7.760 0.515 1.00 94.44 95 GLU A N 1
ATOM 722 C CA . GLU A 1 95 ? -9.564 8.947 -0.336 1.00 94.44 95 GLU A CA 1
ATOM 723 C C . GLU A 1 95 ? -10.862 9.243 -1.110 1.00 94.44 95 GLU A C 1
ATOM 725 O O . GLU A 1 95 ? -11.137 10.391 -1.438 1.00 94.44 95 GLU A O 1
ATOM 730 N N . ARG A 1 96 ? -11.732 8.240 -1.298 1.00 92.62 96 ARG A N 1
ATOM 731 C CA . ARG A 1 96 ? -13.111 8.414 -1.798 1.00 92.62 96 ARG A CA 1
ATOM 732 C C . ARG A 1 96 ? -14.129 8.844 -0.732 1.00 92.62 96 ARG A C 1
ATOM 734 O O . ARG A 1 96 ? -15.306 9.012 -1.040 1.00 92.62 96 ARG A O 1
ATOM 741 N N . GLY A 1 97 ? -13.712 8.997 0.525 1.00 91.44 97 GLY A N 1
ATOM 742 C CA . GLY A 1 97 ? -14.589 9.346 1.646 1.00 91.44 97 GLY A CA 1
ATOM 743 C C . GLY A 1 97 ? -15.501 8.211 2.129 1.00 91.44 97 GLY A C 1
ATOM 744 O O . GLY A 1 97 ? -16.437 8.462 2.886 1.00 91.44 97 GLY A O 1
ATOM 745 N N . GLU A 1 98 ? -15.251 6.966 1.714 1.00 92.44 98 GLU A N 1
ATOM 746 C CA . GLU A 1 98 ? -16.105 5.807 2.010 1.00 92.44 98 GLU A CA 1
ATOM 747 C C . GLU A 1 98 ? -15.793 5.185 3.381 1.00 92.44 98 GLU A C 1
ATOM 749 O O . GLU A 1 98 ? -16.679 4.640 4.042 1.00 92.44 98 GLU A O 1
ATOM 754 N N . VAL A 1 99 ? -14.534 5.264 3.827 1.00 93.94 99 VAL A N 1
ATOM 755 C CA . VAL A 1 99 ? -14.063 4.652 5.082 1.00 93.94 99 VAL A CA 1
ATOM 756 C C . VAL A 1 99 ? -13.165 5.594 5.884 1.00 93.94 99 VAL A C 1
ATOM 758 O O . VAL A 1 99 ? -12.600 6.556 5.372 1.00 93.94 99 VAL A O 1
ATOM 761 N N . THR A 1 100 ? -12.996 5.294 7.17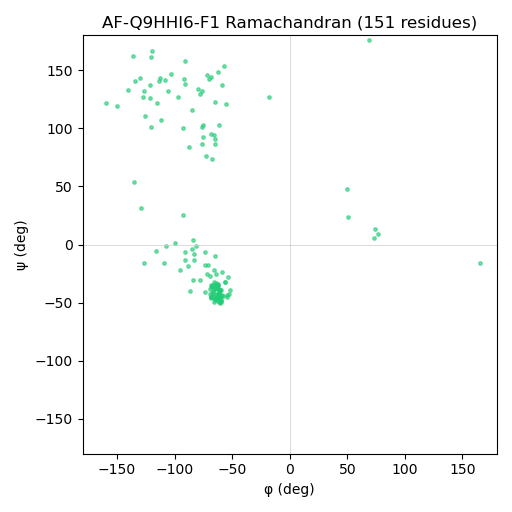5 1.00 94.50 100 THR A N 1
ATOM 762 C CA . THR A 1 100 ? -12.100 6.030 8.086 1.00 94.50 100 THR A CA 1
ATOM 763 C C . THR A 1 100 ? -11.031 5.100 8.663 1.00 94.50 100 THR A C 1
ATOM 765 O O . THR A 1 100 ? -11.230 3.885 8.699 1.00 94.50 100 THR A O 1
ATOM 768 N N . HIS A 1 101 ? -9.927 5.643 9.202 1.00 93.12 101 HIS A N 1
ATOM 769 C CA . HIS A 1 101 ? -8.926 4.819 9.907 1.00 93.12 101 HIS A CA 1
ATOM 770 C C . HIS A 1 101 ? -9.520 4.008 11.058 1.00 93.12 101 HIS A C 1
ATOM 772 O O . HIS A 1 101 ? -9.025 2.928 11.351 1.00 93.12 101 HIS A O 1
ATOM 778 N N . ARG A 1 102 ? -10.558 4.519 11.736 1.00 95.19 102 ARG A N 1
ATOM 779 C CA . ARG A 1 102 ? -11.173 3.817 12.872 1.00 95.19 102 ARG A CA 1
ATOM 780 C C . ARG A 1 102 ? -11.889 2.555 12.419 1.00 95.19 102 ARG A C 1
ATOM 782 O O . ARG A 1 102 ? -11.736 1.534 13.073 1.00 95.19 102 ARG A O 1
ATOM 789 N N . LEU A 1 103 ? -12.599 2.636 11.292 1.00 95.56 103 LEU A N 1
ATOM 790 C CA . LEU A 1 103 ? -13.253 1.481 10.681 1.00 95.56 103 LEU A CA 1
ATOM 791 C C . LEU A 1 103 ? -12.213 0.432 10.263 1.00 95.56 103 LEU A C 1
ATOM 793 O O . LEU A 1 103 ? -12.324 -0.721 10.649 1.00 95.56 103 LEU A O 1
ATOM 797 N N . MET A 1 104 ? -11.146 0.848 9.569 1.00 95.56 104 MET A N 1
ATOM 798 C CA . MET A 1 104 ? -10.048 -0.057 9.203 1.00 95.56 104 MET A CA 1
ATOM 799 C C . MET A 1 104 ? -9.396 -0.705 10.432 1.00 95.56 104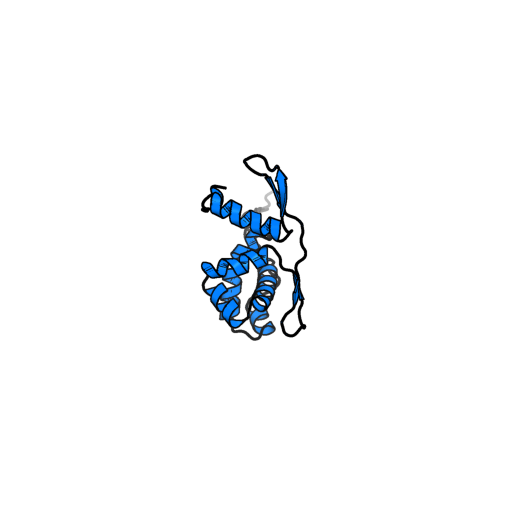 MET A C 1
ATOM 801 O O . MET A 1 104 ? -9.083 -1.891 10.416 1.00 95.56 104 MET A O 1
ATOM 805 N N . ALA A 1 105 ? -9.155 0.074 11.490 1.00 96.69 105 ALA A N 1
ATOM 806 C CA . ALA A 1 105 ? -8.537 -0.422 12.714 1.00 96.69 105 ALA A CA 1
ATOM 807 C C . ALA A 1 105 ? -9.388 -1.504 13.389 1.00 96.69 105 ALA A C 1
ATOM 809 O O . ALA A 1 105 ? -8.842 -2.508 13.839 1.00 96.69 105 ALA A O 1
ATOM 810 N N . GLU A 1 106 ? -10.707 -1.307 13.424 1.00 96.44 106 GLU A N 1
ATOM 811 C CA . GLU A 1 106 ? -11.668 -2.288 13.927 1.00 96.44 106 GLU A CA 1
ATOM 812 C C . GLU A 1 106 ? -11.707 -3.543 13.045 1.00 96.44 106 GLU A C 1
ATOM 814 O O . GLU A 1 106 ? -11.550 -4.650 13.557 1.00 96.44 106 GLU A O 1
ATOM 819 N N . ASP A 1 107 ? -11.825 -3.378 11.726 1.00 94.19 107 ASP A N 1
ATOM 820 C CA . ASP A 1 107 ? -11.925 -4.492 10.775 1.00 94.19 107 ASP A CA 1
ATOM 821 C C . ASP A 1 107 ? -10.669 -5.377 10.744 1.00 94.19 107 ASP A C 1
ATOM 823 O O . ASP A 1 107 ? -10.755 -6.589 10.530 1.00 94.19 107 ASP A O 1
ATOM 827 N N . LEU A 1 108 ? -9.490 -4.773 10.921 1.00 92.69 108 LEU A N 1
ATOM 828 C CA . LEU A 1 108 ? -8.201 -5.464 10.846 1.00 92.69 108 LEU A CA 1
ATOM 829 C C . LEU A 1 108 ? -7.611 -5.819 12.216 1.00 92.69 108 LEU A C 1
ATOM 831 O O . LEU A 1 108 ? -6.513 -6.375 12.256 1.00 92.69 108 LEU A O 1
ATOM 835 N N . ASP A 1 109 ? -8.309 -5.507 13.312 1.00 94.38 109 ASP A N 1
ATOM 836 C CA . ASP A 1 109 ? -7.835 -5.686 14.693 1.00 94.38 109 ASP A CA 1
ATOM 837 C C . ASP A 1 109 ? -6.426 -5.091 14.916 1.00 94.38 109 ASP A C 1
ATOM 839 O O . ASP A 1 109 ? -5.506 -5.720 15.446 1.00 94.38 109 ASP A O 1
ATOM 843 N N . ILE A 1 110 ? -6.232 -3.849 14.455 1.00 95.25 110 ILE A N 1
ATOM 844 C CA . ILE A 1 110 ? -4.989 -3.081 14.627 1.00 95.25 110 ILE A CA 1
ATOM 845 C C . ILE A 1 110 ? -5.242 -1.793 15.409 1.00 95.25 110 ILE A C 1
ATOM 847 O O . ILE A 1 110 ? -6.372 -1.349 15.597 1.00 95.25 110 ILE A O 1
ATOM 851 N N . SER A 1 111 ? -4.174 -1.143 15.879 1.00 96.75 111 SER A N 1
ATOM 852 C CA . SER A 1 111 ? -4.342 0.124 16.590 1.00 96.75 111 SER A CA 1
ATOM 853 C C . SER A 1 111 ? -4.820 1.237 15.639 1.00 96.75 111 SER A C 1
ATOM 855 O O . SER A 1 111 ? -4.345 1.314 14.502 1.00 96.75 111 SER A O 1
ATOM 857 N N . PRO A 1 112 ? -5.685 2.167 16.096 1.00 96.69 112 PRO A N 1
ATOM 858 C CA . PRO A 1 112 ? -6.111 3.313 15.287 1.00 96.69 112 PRO A CA 1
ATOM 859 C C . PRO A 1 112 ? -4.947 4.166 14.777 1.00 96.69 112 PRO A C 1
ATOM 861 O O . PRO A 1 112 ? -5.023 4.719 13.686 1.00 96.69 112 PRO A O 1
ATOM 864 N N . LEU A 1 113 ? -3.860 4.246 15.553 1.00 96.81 113 LEU A N 1
ATOM 865 C CA . LEU A 1 113 ? -2.638 4.929 15.139 1.00 96.81 113 LEU A CA 1
ATOM 866 C C . LEU A 1 113 ? -1.940 4.186 13.994 1.00 96.81 113 LEU A C 1
ATOM 868 O O . LEU A 1 113 ? -1.543 4.824 13.031 1.00 96.81 113 LEU A O 1
ATOM 872 N N . ALA A 1 114 ? -1.811 2.857 14.074 1.00 96.38 114 ALA A N 1
ATOM 873 C CA . ALA A 1 114 ? -1.222 2.067 12.993 1.00 96.38 114 ALA A CA 1
ATOM 874 C C . ALA A 1 114 ? -2.040 2.183 11.703 1.00 96.38 114 ALA A C 1
ATOM 876 O O . ALA A 1 114 ? -1.454 2.354 10.639 1.00 96.38 114 ALA A O 1
ATOM 877 N N . ALA A 1 115 ? -3.372 2.149 11.812 1.00 97.69 115 ALA A N 1
ATOM 878 C CA . ALA A 1 115 ? -4.268 2.377 10.684 1.00 97.69 115 ALA A CA 1
ATOM 879 C C . ALA A 1 115 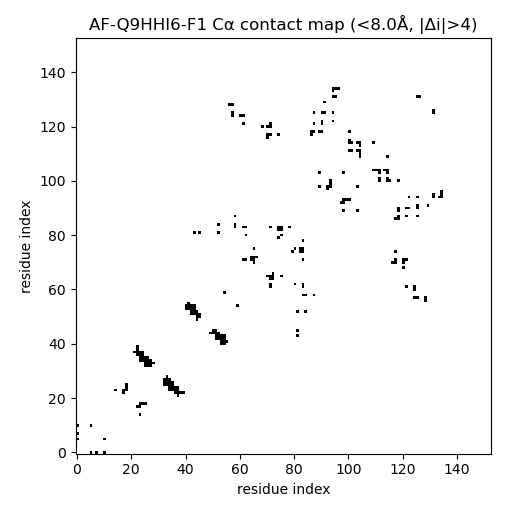? -4.095 3.785 10.091 1.00 97.69 115 ALA A C 1
ATOM 881 O O . ALA A 1 115 ? -3.981 3.925 8.882 1.00 97.69 115 ALA A O 1
ATOM 882 N N . GLU A 1 116 ? -4.037 4.834 10.915 1.00 97.75 116 GLU A N 1
ATOM 883 C CA . GLU A 1 116 ? -3.826 6.194 10.407 1.00 97.75 116 GLU A CA 1
ATOM 884 C C . GLU A 1 116 ? -2.465 6.349 9.718 1.00 97.75 116 GLU A C 1
ATOM 886 O O . GLU A 1 116 ? -2.423 6.879 8.614 1.00 97.75 116 GLU A O 1
ATOM 891 N N . MET A 1 117 ? -1.377 5.859 10.324 1.00 98.06 117 MET A N 1
ATOM 892 C CA . MET A 1 117 ? -0.028 5.979 9.755 1.00 98.06 117 MET A CA 1
ATOM 893 C C . MET A 1 117 ? 0.064 5.309 8.385 1.00 98.06 117 MET A C 1
ATOM 895 O O . MET A 1 117 ? 0.494 5.946 7.428 1.00 98.06 117 MET A O 1
ATOM 899 N N . ILE A 1 118 ? -0.408 4.063 8.256 1.00 98.25 118 ILE A N 1
ATOM 900 C CA . ILE A 1 118 ? -0.334 3.372 6.965 1.00 98.25 118 ILE A CA 1
ATOM 901 C C . ILE A 1 118 ? -1.239 4.020 5.912 1.00 98.25 118 ILE A C 1
ATOM 903 O O . ILE A 1 118 ? -0.856 4.102 4.750 1.00 98.25 118 ILE A O 1
ATOM 907 N N . LEU A 1 119 ? -2.416 4.527 6.297 1.00 97.69 119 LEU A N 1
ATOM 908 C CA . LEU A 1 119 ? -3.299 5.230 5.363 1.00 97.69 119 LEU A CA 1
ATOM 909 C C . LEU A 1 119 ? -2.673 6.542 4.873 1.00 97.69 119 LEU A C 1
ATOM 911 O O . LEU A 1 119 ? -2.773 6.842 3.688 1.00 97.69 119 LEU A O 1
ATOM 915 N N . GLN A 1 120 ? -1.991 7.291 5.745 1.00 97.25 120 GLN A N 1
ATOM 916 C CA . GLN A 1 120 ? -1.252 8.493 5.345 1.00 97.25 120 GLN A CA 1
ATOM 917 C C . GLN A 1 120 ? -0.072 8.156 4.427 1.00 97.25 120 GLN A C 1
ATOM 919 O O . GLN A 1 120 ? 0.109 8.820 3.409 1.00 97.25 120 GLN A O 1
ATOM 924 N N . ALA A 1 121 ? 0.686 7.103 4.736 1.00 98.00 121 ALA A N 1
ATOM 925 C CA . ALA A 1 121 ? 1.817 6.668 3.917 1.00 98.00 121 ALA A CA 1
ATOM 926 C C . ALA A 1 121 ? 1.388 6.165 2.523 1.00 98.00 121 ALA A C 1
ATOM 928 O O . ALA A 1 121 ? 2.090 6.363 1.533 1.00 98.00 121 ALA A O 1
ATOM 929 N N . LEU A 1 122 ? 0.201 5.556 2.413 1.00 98.00 122 LEU A N 1
ATOM 930 C CA . LEU A 1 122 ? -0.360 5.084 1.142 1.00 98.00 122 LEU A CA 1
ATOM 931 C C . LEU A 1 122 ? -1.088 6.172 0.341 1.00 98.00 122 LEU A C 1
ATOM 933 O O . LEU A 1 122 ? -1.351 5.967 -0.843 1.00 98.00 122 LEU A O 1
ATOM 937 N N . ARG A 1 123 ? -1.393 7.329 0.937 1.00 96.25 123 ARG A N 1
ATOM 938 C CA . ARG A 1 123 ? -2.112 8.420 0.263 1.00 96.25 123 ARG A CA 1
ATOM 939 C C . ARG A 1 123 ? -1.452 8.863 -1.054 1.00 96.25 123 ARG A C 1
ATOM 941 O O . ARG A 1 123 ? -2.167 8.961 -2.050 1.00 96.25 123 ARG A O 1
ATOM 948 N N . PRO A 1 124 ? -0.122 9.063 -1.142 1.00 95.94 124 PRO A N 1
ATOM 949 C CA . PRO A 1 124 ? 0.497 9.469 -2.402 1.00 95.94 124 PRO A CA 1
ATOM 950 C C . PRO A 1 124 ? 0.443 8.365 -3.471 1.00 95.94 124 PRO A C 1
ATOM 952 O O . PRO A 1 124 ? 0.204 8.673 -4.632 1.00 95.94 124 PRO A O 1
ATOM 955 N N . VAL A 1 125 ? 0.556 7.083 -3.087 1.00 95.94 125 VAL A N 1
ATOM 956 C CA . VAL A 1 125 ? 0.345 5.948 -4.013 1.00 95.94 125 VAL A CA 1
ATOM 957 C C . VAL A 1 125 ? -1.060 6.017 -4.607 1.00 95.94 125 VAL A C 1
ATOM 959 O O . VAL A 1 125 ? -1.265 5.822 -5.801 1.00 95.94 125 VAL A O 1
ATOM 962 N N . VAL A 1 126 ? -2.054 6.298 -3.768 1.00 95.31 126 VAL A N 1
ATOM 963 C CA . VAL A 1 126 ? -3.442 6.370 -4.209 1.00 95.31 126 VAL A CA 1
ATOM 964 C C . VAL A 1 126 ? -3.644 7.513 -5.211 1.00 95.31 126 VAL A C 1
ATOM 966 O O . VAL A 1 126 ? -4.211 7.273 -6.271 1.00 95.31 126 VAL A O 1
ATOM 969 N N . HIS A 1 127 ? -3.120 8.710 -4.940 1.00 93.50 127 HIS A N 1
ATOM 970 C CA . HIS A 1 127 ? -3.238 9.848 -5.862 1.00 93.50 127 HIS A CA 1
ATOM 971 C C . HIS A 1 127 ? -2.429 9.703 -7.160 1.00 93.50 127 HIS A C 1
ATOM 973 O O . HIS A 1 127 ? -2.799 10.289 -8.172 1.00 93.50 127 HIS A O 1
ATOM 979 N N . GLU A 1 128 ? -1.329 8.946 -7.159 1.00 92.69 128 GLU A N 1
ATOM 980 C CA . GLU A 1 128 ? -0.531 8.713 -8.370 1.00 92.69 128 GLU A CA 1
ATOM 981 C C . GLU A 1 128 ? -1.162 7.676 -9.313 1.00 92.69 128 GLU A C 1
ATOM 983 O O . GLU A 1 128 ? -0.977 7.760 -10.527 1.00 92.69 128 GLU A O 1
ATOM 988 N N . HIS A 1 129 ? -1.904 6.700 -8.775 1.00 91.62 129 HIS A N 1
ATOM 989 C CA . HIS A 1 129 ? -2.445 5.575 -9.556 1.00 91.62 129 HIS A CA 1
ATOM 990 C C . HIS A 1 129 ? -3.961 5.614 -9.757 1.00 91.62 129 HIS A C 1
ATOM 992 O O . HIS A 1 129 ? -4.475 4.901 -10.621 1.00 91.62 129 HIS A O 1
ATOM 998 N N . TYR A 1 130 ? -4.686 6.415 -8.980 1.00 87.62 130 TYR A N 1
ATOM 999 C CA . TYR A 1 130 ? -6.133 6.544 -9.079 1.00 87.62 130 TYR A CA 1
ATOM 1000 C C . TYR A 1 130 ? -6.521 8.009 -9.226 1.00 87.62 130 TYR A C 1
ATOM 1002 O O . TYR A 1 130 ? -6.094 8.865 -8.457 1.00 87.62 130 TYR A O 1
ATOM 1010 N N . ASP A 1 131 ? -7.389 8.273 -10.199 1.00 80.88 131 ASP A N 1
ATOM 1011 C CA . ASP A 1 131 ? -7.986 9.588 -10.397 1.00 80.88 131 ASP A CA 1
ATOM 1012 C C . ASP A 1 131 ? -9.072 9.795 -9.333 1.00 80.88 131 ASP A C 1
ATOM 1014 O O . ASP A 1 131 ? -10.228 9.392 -9.490 1.00 80.88 131 ASP A O 1
ATOM 1018 N N . ILE A 1 132 ? -8.647 10.283 -8.170 1.00 76.38 132 ILE A N 1
ATOM 1019 C CA . ILE A 1 132 ? -9.518 10.586 -7.040 1.00 76.38 132 ILE A CA 1
ATOM 1020 C C . ILE A 1 132 ? -9.520 12.097 -6.887 1.00 76.38 132 ILE A C 1
ATOM 1022 O O . ILE A 1 132 ? -8.531 12.688 -6.450 1.00 76.38 132 ILE A O 1
ATOM 1026 N N . GLU A 1 133 ? -10.640 12.709 -7.270 1.00 60.97 133 GLU A N 1
ATOM 1027 C CA . GLU A 1 133 ? -10.906 14.116 -6.999 1.00 60.97 133 GLU A CA 1
ATOM 1028 C C . GLU A 1 133 ? -10.775 14.336 -5.490 1.00 60.97 133 GLU A C 1
ATOM 1030 O O . GLU A 1 133 ? -11.455 13.678 -4.698 1.00 60.97 133 GLU A O 1
ATOM 1035 N N . GLU A 1 134 ? -9.866 15.222 -5.077 1.00 56.00 134 GLU A N 1
ATOM 1036 C CA . GLU A 1 134 ? -9.703 15.558 -3.668 1.00 56.00 134 GLU A CA 1
ATOM 1037 C C . GLU A 1 134 ? -11.023 16.167 -3.182 1.00 56.00 134 GLU A C 1
ATOM 1039 O O . GLU A 1 134 ? -11.356 17.316 -3.493 1.00 56.00 134 GLU A O 1
ATOM 1044 N N . ALA A 1 135 ? -11.814 15.371 -2.458 1.00 51.84 135 ALA A N 1
ATOM 1045 C CA . ALA A 1 135 ? -13.072 15.803 -1.876 1.00 51.84 135 ALA A CA 1
ATOM 1046 C C . ALA A 1 135 ? -12.773 16.879 -0.820 1.00 51.84 135 ALA A C 1
ATOM 1048 O O . ALA A 1 135 ? -12.564 16.589 0.357 1.00 51.84 135 ALA A O 1
ATOM 1049 N N . GLY A 1 136 ? -12.687 18.133 -1.263 1.00 52.44 136 GLY A N 1
ATOM 1050 C CA . GLY A 1 136 ? -12.310 19.257 -0.409 1.00 52.44 136 GLY A CA 1
ATOM 1051 C C . GLY A 1 136 ? -11.915 20.553 -1.120 1.00 52.44 136 GLY A C 1
ATOM 1052 O O . GLY A 1 1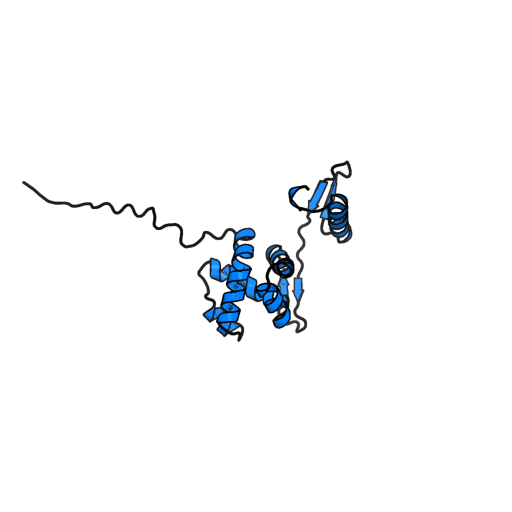36 ? -11.932 21.595 -0.473 1.00 52.44 136 GLY A O 1
ATOM 1053 N N . ALA A 1 137 ? -11.616 20.546 -2.423 1.00 44.88 137 ALA A N 1
ATOM 1054 C CA . ALA A 1 137 ? -11.127 21.739 -3.134 1.00 44.88 137 ALA A CA 1
ATOM 1055 C C . ALA A 1 137 ? -12.219 22.594 -3.823 1.00 44.88 137 ALA A C 1
ATOM 1057 O O . ALA A 1 137 ? -11.935 23.299 -4.787 1.00 44.88 137 ALA A O 1
ATOM 1058 N N . GLY A 1 138 ? -13.470 22.551 -3.352 1.00 46.62 138 GLY A N 1
ATOM 1059 C CA . GLY A 1 138 ? -14.600 23.228 -4.003 1.00 46.62 138 GLY A CA 1
ATOM 1060 C C . GLY A 1 138 ? -15.518 23.979 -3.042 1.00 46.62 138 GLY A C 1
ATOM 1061 O O . GLY A 1 138 ? -16.714 23.717 -3.026 1.00 46.62 138 GLY A O 1
ATOM 1062 N N . LEU A 1 139 ? -14.979 24.875 -2.209 1.00 53.72 139 LEU A N 1
ATOM 1063 C CA . LEU A 1 139 ? -15.791 25.878 -1.494 1.00 53.72 139 LEU A CA 1
ATOM 1064 C C . LEU A 1 139 ? -15.612 27.304 -2.043 1.00 53.72 139 LEU A C 1
ATOM 1066 O O . LEU A 1 139 ? -16.296 28.211 -1.580 1.00 53.72 139 LEU A O 1
ATOM 1070 N N . ASP A 1 140 ? -14.760 27.496 -3.054 1.00 55.12 140 ASP A N 1
ATOM 1071 C CA . ASP A 1 140 ? -14.462 28.816 -3.634 1.00 55.12 140 ASP A CA 1
ATOM 1072 C C . ASP A 1 140 ? -15.468 29.279 -4.711 1.00 55.12 140 ASP A C 1
ATOM 1074 O O . ASP A 1 140 ? -15.296 30.353 -5.278 1.00 55.12 140 ASP A O 1
ATOM 1078 N N . GLU A 1 141 ? -16.542 28.523 -4.978 1.00 52.56 141 GLU A N 1
ATOM 1079 C CA . GLU A 1 141 ? -17.559 28.890 -5.985 1.00 52.56 141 GLU A CA 1
ATOM 1080 C C . GLU A 1 141 ? -19.002 28.833 -5.451 1.00 52.56 141 GLU A C 1
ATOM 1082 O O . GLU A 1 141 ? -19.955 28.562 -6.181 1.00 52.56 141 GLU A O 1
ATOM 1087 N N . LEU A 1 142 ? -19.198 29.104 -4.157 1.00 54.31 142 LEU A N 1
ATOM 1088 C CA . LEU A 1 142 ? -20.511 29.535 -3.672 1.00 54.31 142 LEU A CA 1
ATOM 1089 C C . LEU A 1 142 ? -20.591 31.053 -3.810 1.00 54.31 142 LEU A C 1
ATOM 1091 O O . LEU A 1 142 ? -20.322 31.791 -2.864 1.00 54.31 142 LEU A O 1
ATOM 1095 N N . ASP A 1 143 ? -20.952 31.500 -5.011 1.00 52.19 143 ASP A N 1
ATOM 1096 C CA . ASP A 1 143 ? -21.394 32.871 -5.254 1.00 52.19 143 ASP A CA 1
ATOM 1097 C C . ASP A 1 143 ? -22.713 33.054 -4.481 1.00 52.19 143 ASP A C 1
ATOM 1099 O O . ASP A 1 143 ? -23.799 32.671 -4.926 1.00 52.19 143 ASP A O 1
ATOM 1103 N N . ILE A 1 144 ? -22.601 33.508 -3.230 1.00 58.12 144 ILE A N 1
ATOM 1104 C CA . ILE A 1 144 ? -23.743 33.905 -2.409 1.00 58.12 144 ILE A CA 1
ATOM 1105 C C . ILE A 1 144 ? -24.287 35.178 -3.066 1.00 58.12 144 ILE A C 1
ATOM 1107 O O . ILE A 1 144 ? -23.780 36.274 -2.834 1.00 58.12 144 ILE A O 1
ATOM 1111 N N . ASP A 1 145 ? -25.292 35.021 -3.925 1.00 54.28 145 ASP A N 1
ATOM 1112 C CA . ASP A 1 145 ? -26.103 36.130 -4.420 1.00 54.28 145 ASP A CA 1
ATOM 1113 C C . ASP A 1 145 ? -26.881 36.711 -3.230 1.00 54.28 145 ASP A C 1
ATOM 1115 O O . ASP A 1 145 ? -27.931 36.196 -2.834 1.00 54.28 145 ASP A O 1
ATOM 1119 N N . ASP A 1 146 ? -26.324 37.755 -2.609 1.00 55.06 146 ASP A N 1
ATOM 1120 C CA . ASP A 1 146 ? -27.008 38.614 -1.639 1.00 55.06 146 ASP A CA 1
ATOM 1121 C C . ASP A 1 146 ? -28.104 39.411 -2.372 1.00 55.06 146 ASP A C 1
ATOM 1123 O O . ASP A 1 146 ? -28.003 40.612 -2.635 1.00 55.06 146 ASP A O 1
ATOM 1127 N N . GLY A 1 147 ? -29.182 38.714 -2.726 1.00 51.62 147 GLY A N 1
ATOM 1128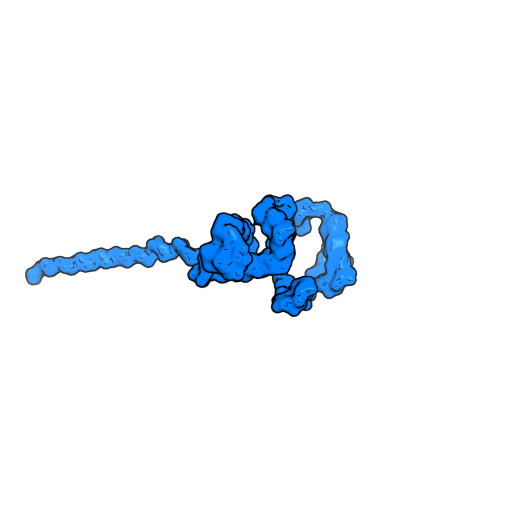 C CA . GLY A 1 147 ? -30.424 39.307 -3.190 1.00 51.62 147 GLY A CA 1
ATOM 1129 C C . GLY A 1 147 ? -31.173 39.959 -2.031 1.00 51.62 147 GLY A C 1
ATOM 1130 O O . GLY A 1 147 ? -32.163 39.409 -1.547 1.00 51.62 147 GLY A O 1
ATOM 1131 N N . ASP A 1 148 ? -30.725 41.139 -1.593 1.00 51.72 148 ASP A N 1
ATOM 1132 C CA . ASP A 1 148 ? -31.525 42.011 -0.730 1.00 51.72 148 ASP A CA 1
ATOM 1133 C C . ASP A 1 148 ? -32.617 42.689 -1.567 1.00 51.72 148 ASP A C 1
ATOM 1135 O O . ASP A 1 148 ? -32.428 43.722 -2.213 1.00 51.72 148 ASP A O 1
ATOM 1139 N N . GLY A 1 149 ? -33.783 42.047 -1.591 1.00 53.62 149 GLY A N 1
ATOM 1140 C CA . GLY A 1 149 ? -35.026 42.684 -1.979 1.00 53.62 149 GLY A CA 1
ATOM 1141 C C . GLY A 1 149 ? -35.515 43.588 -0.853 1.00 53.62 149 GLY A C 1
ATOM 1142 O O . GLY A 1 149 ? -36.133 43.106 0.094 1.00 53.62 149 GLY A O 1
ATOM 1143 N N . ALA A 1 150 ? -35.322 44.896 -1.007 1.00 49.09 150 ALA A N 1
ATOM 1144 C CA . ALA A 1 150 ? -36.036 45.905 -0.235 1.00 49.09 150 ALA A CA 1
ATOM 1145 C C . ALA A 1 150 ? -36.825 46.832 -1.175 1.00 49.09 150 ALA A C 1
ATOM 1147 O O . ALA A 1 150 ? -36.285 47.703 -1.853 1.00 49.09 150 ALA A O 1
ATOM 1148 N N . ASP A 1 151 ? -38.118 46.523 -1.217 1.00 50.09 151 ASP A N 1
ATOM 1149 C CA . ASP A 1 151 ? -39.290 47.366 -1.461 1.00 50.09 151 ASP A CA 1
ATOM 1150 C C . ASP A 1 151 ? -39.066 48.883 -1.286 1.00 50.09 151 ASP A C 1
ATOM 1152 O O . ASP A 1 151 ? -38.654 49.316 -0.211 1.00 50.09 151 ASP A O 1
ATOM 1156 N N . ASP A 1 152 ? -39.411 49.686 -2.302 1.00 50.94 152 ASP A N 1
ATOM 1157 C CA . ASP A 1 152 ? -39.956 51.028 -2.059 1.00 50.94 152 ASP A CA 1
ATOM 1158 C C . ASP A 1 152 ? -40.748 51.597 -3.267 1.00 50.94 152 ASP A C 1
ATOM 1160 O O . ASP A 1 152 ? -40.200 51.811 -4.353 1.00 50.94 152 ASP A O 1
ATOM 1164 N N . ALA A 1 153 ? -42.021 51.902 -2.967 1.00 45.47 153 ALA A N 1
ATOM 1165 C CA . ALA A 1 153 ? -42.989 52.844 -3.571 1.00 45.47 153 ALA A CA 1
ATOM 1166 C C . ALA A 1 153 ? -43.732 52.517 -4.889 1.00 45.47 153 ALA A C 1
ATOM 1168 O O . ALA A 1 153 ? -43.189 52.716 -5.999 1.00 45.47 153 ALA A O 1
#

Nearest PDB structures (foldseek):
  5o8y-assembly1_D  TM=6.213E-01  e=4.125E+00  Salmonella enterica subsp. enterica serovar Typhimurium str. LT2
  6eo3-assembly1_A  TM=4.434E-01  e=4.640E+00  Salmonella enterica subsp. enterica serovar Typhimurium

Solvent-accessible surface area (backbone atoms only — not comparable to full-atom values): 9388 Å² total; per-residue (Å²): 109,82,86,67,83,48,58,68,70,57,50,52,52,55,52,50,52,36,36,75,71,66,45,28,43,80,76,37,90,59,88,83,65,39,72,43,77,51,95,70,92,46,73,49,64,45,99,83,68,83,48,78,41,75,65,42,72,50,52,53,50,53,61,59,40,35,85,79,32,67,57,49,34,54,45,33,76,74,51,33,68,70,41,48,53,52,49,50,54,50,29,51,37,30,64,70,69,74,50,52,39,61,57,51,10,62,78,67,76,47,53,50,65,60,33,41,48,44,37,60,67,41,43,61,46,40,62,74,70,38,98,63,73,70,87,76,84,76,76,89,76,74,80,77,79,82,78,80,84,75,88,84,136

Foldseek 3Di:
DVVVVDDPVVVVVVVVVCVVVVQKDFPAPPPVTDIDGDDDFDWDADPVNPDIATDDPLLVVLQVCLVPQVLSVVQCVVQNSVSLRVLLVVLLCVQLVNDDLVRVCVVVVHDSVNSVSSSVVSNVSNVVPDPRDRPPPPPPPPPPPPPPDDDDD

InterPro domains:
  IPR055860 Domain of unknown function DUF7437 [PF24218] (66-130)

Mean predicted aligned error: 12.44 Å

Organism: Halobacterium salinarum (strain ATCC 700922 / JCM 11081 / NRC-1) (NCBI:txid64091)

Secondary structure (DSSP, 8-state):
-GGGTS-HHHHHHHHHHHHHTTSEEEEE-SSSPEEEEPP---EEE-TTSS-EEE--HHHHHHHHGGGT-HHHHHHHHHHHHHHHHHHHHHHHHHHTTS--HHHHHHHTT--HHHHHHHHHHHHHHHHHHS----TTS--TT------------